Protein AF-A0A7X7G8C8-F1 (afdb_monomer_lite)

Foldseek 3Di:
DKDKDKAQQDPVNCVLCPQQDDPPQPDDSRQKIWMKIWAAAPVRDIDIAIAIAGPVCRVVVRVVRVVCRVVNQHAHAHYECSVVSLPPQSCLVSQYWYAAGFDCDVPDDHTDNNSNRNDIDTSCLQVWDDDPPDTPPPNNVVNPVPPPDRRGDDDD

Radius of gyration: 15.15 Å; chains: 1; bounding box: 39×30×42 Å

Sequence (156 aa):
MYAASVAPIDEALAARMSASWRPGCPVPLEDLRYVTVTHVDFDGAVRTGELVVHADVADGVVRVFAELFEQRYPIRSMRLVDDFGADDTASMNADNTSAFNCRAITGGTAWSEHAYGRAIDLNPVENPYVLGSHVGPRAGRAFASRPDAPGVVHAD

Structure (mmCIF, N/CA/C/O backbone):
data_AF-A0A7X7G8C8-F1
#
_entry.id   AF-A0A7X7G8C8-F1
#
loop_
_atom_site.group_PDB
_atom_site.id
_atom_site.type_symbol
_atom_site.label_atom_id
_atom_site.label_alt_id
_atom_site.label_comp_id
_atom_site.label_asym_id
_atom_site.label_entity_id
_atom_site.label_seq_id
_atom_site.pdbx_PDB_ins_code
_atom_site.Cartn_x
_atom_site.Cartn_y
_atom_site.Cartn_z
_atom_site.occupancy
_atom_site.B_iso_or_equiv
_atom_site.auth_seq_id
_atom_site.auth_comp_id
_atom_site.auth_asym_id
_atom_site.auth_atom_id
_atom_site.pdbx_PDB_model_num
ATOM 1 N N . MET A 1 1 ? -19.719 -9.953 2.261 1.00 90.19 1 MET A N 1
ATOM 2 C CA . MET A 1 1 ? -18.887 -11.155 2.049 1.00 90.19 1 MET A CA 1
ATOM 3 C C . MET A 1 1 ? -17.506 -10.669 1.663 1.00 90.19 1 MET A C 1
ATOM 5 O O . MET A 1 1 ? -17.443 -9.682 0.940 1.00 90.19 1 MET A O 1
ATOM 9 N N . TYR A 1 2 ? -16.449 -11.296 2.173 1.00 98.06 2 TYR A N 1
ATOM 10 C CA . TYR A 1 2 ? -15.088 -10.984 1.747 1.00 98.06 2 TYR A CA 1
ATOM 11 C C . TYR A 1 2 ? -14.839 -11.547 0.344 1.00 98.06 2 TYR A C 1
ATOM 13 O O . TYR A 1 2 ? -15.239 -12.672 0.049 1.00 98.06 2 TYR A O 1
ATOM 21 N N . ALA A 1 3 ? -14.191 -10.764 -0.508 1.00 98.56 3 ALA A N 1
ATOM 22 C CA . ALA A 1 3 ? -13.703 -11.186 -1.812 1.00 98.56 3 ALA A CA 1
ATOM 23 C C . ALA A 1 3 ? -12.303 -10.613 -2.035 1.00 98.56 3 ALA A C 1
ATOM 25 O O . ALA A 1 3 ? -12.018 -9.491 -1.603 1.00 98.56 3 ALA A O 1
ATOM 26 N N . ALA A 1 4 ? -11.464 -11.377 -2.728 1.00 98.69 4 ALA A N 1
ATOM 27 C CA . ALA A 1 4 ? -10.127 -10.965 -3.116 1.00 98.69 4 ALA A CA 1
ATOM 28 C C . ALA A 1 4 ? -9.729 -11.566 -4.466 1.00 98.69 4 ALA A C 1
ATOM 30 O O . ALA A 1 4 ? -10.263 -12.598 -4.879 1.00 98.69 4 ALA A O 1
ATOM 31 N N . SER A 1 5 ? -8.771 -10.932 -5.136 1.00 98.75 5 SER A N 1
ATOM 32 C CA . SER A 1 5 ? -8.118 -11.468 -6.327 1.00 98.75 5 SER A CA 1
ATOM 33 C C . SER A 1 5 ? -6.623 -11.184 -6.297 1.00 98.75 5 SER A C 1
ATOM 35 O O . SER A 1 5 ? -6.184 -10.194 -5.716 1.00 98.75 5 SER A O 1
ATOM 37 N N . VAL A 1 6 ? -5.858 -12.059 -6.945 1.00 98.88 6 VAL A N 1
ATOM 38 C CA . VAL A 1 6 ? -4.424 -11.900 -7.185 1.00 98.88 6 VAL A CA 1
ATOM 39 C C . VAL A 1 6 ? -4.201 -12.084 -8.680 1.00 98.88 6 VAL A C 1
ATOM 41 O O . VAL A 1 6 ? -4.593 -13.108 -9.241 1.00 98.88 6 VAL A O 1
ATOM 44 N N . ALA A 1 7 ? -3.594 -11.098 -9.331 1.00 98.75 7 ALA A N 1
ATOM 45 C CA . ALA A 1 7 ? -3.320 -11.124 -10.762 1.00 98.75 7 ALA A CA 1
ATOM 46 C C . ALA A 1 7 ? -1.883 -10.666 -11.064 1.00 98.75 7 ALA A C 1
ATOM 48 O O . ALA A 1 7 ? -1.310 -9.884 -10.298 1.00 98.75 7 ALA A O 1
ATOM 49 N N . PRO A 1 8 ? -1.275 -11.131 -12.171 1.00 98.75 8 PRO A N 1
ATOM 50 C CA . PRO A 1 8 ? -0.081 -10.498 -12.726 1.00 98.75 8 PRO A CA 1
ATOM 51 C C . PRO A 1 8 ? -0.330 -9.019 -13.048 1.00 98.75 8 PRO A C 1
ATOM 53 O O . PRO A 1 8 ? -1.473 -8.617 -13.272 1.00 98.75 8 PRO A O 1
ATOM 56 N N . ILE A 1 9 ? 0.737 -8.221 -13.116 1.00 98.62 9 ILE A N 1
ATOM 57 C CA . ILE A 1 9 ? 0.642 -6.849 -13.625 1.00 98.62 9 ILE A CA 1
ATOM 58 C C . ILE A 1 9 ? 0.476 -6.902 -15.148 1.00 98.62 9 ILE A C 1
ATOM 60 O O . ILE A 1 9 ? 1.376 -7.357 -15.854 1.00 98.62 9 ILE A O 1
ATOM 64 N N . ASP A 1 10 ? -0.680 -6.470 -15.652 1.00 98.25 10 ASP A N 1
ATOM 65 C CA . ASP A 1 10 ? -0.917 -6.331 -17.090 1.00 98.25 10 ASP A CA 1
ATOM 66 C C . ASP A 1 10 ? -0.375 -4.997 -17.637 1.00 98.25 10 ASP A C 1
ATOM 68 O O . ASP A 1 10 ? 0.110 -4.143 -16.894 1.00 98.25 10 ASP A O 1
ATOM 72 N N . GLU A 1 11 ? -0.433 -4.810 -18.957 1.00 97.81 11 GLU A N 1
ATOM 73 C CA . GLU A 1 11 ? 0.098 -3.610 -19.616 1.00 97.81 11 GLU A CA 1
ATOM 74 C C . GLU A 1 11 ? -0.625 -2.325 -19.179 1.00 97.81 11 GLU A C 1
ATOM 76 O O . GLU A 1 11 ? 0.011 -1.289 -18.970 1.00 97.81 11 GLU A O 1
ATOM 81 N N . ALA A 1 12 ? -1.946 -2.387 -18.997 1.00 98.12 12 ALA A N 1
ATOM 82 C CA . ALA A 1 12 ? -2.738 -1.232 -18.588 1.00 98.12 12 ALA A CA 1
ATOM 83 C C . ALA A 1 12 ? -2.386 -0.796 -17.159 1.00 98.12 12 ALA A C 1
ATOM 85 O O . ALA A 1 12 ? -2.266 0.398 -16.874 1.00 98.12 12 ALA A O 1
ATOM 86 N N . LEU A 1 13 ? -2.187 -1.759 -16.262 1.00 98.31 13 LEU A N 1
ATOM 87 C CA . LEU A 1 13 ? -1.777 -1.505 -14.895 1.00 98.31 13 LEU A CA 1
ATOM 88 C C . LEU A 1 13 ? -0.311 -1.067 -14.814 1.00 98.31 13 LEU A C 1
ATOM 90 O O . LEU A 1 13 ? -0.015 -0.117 -14.096 1.00 98.31 13 LEU A O 1
ATOM 94 N N . ALA A 1 14 ? 0.587 -1.668 -15.596 1.00 98.25 14 ALA A N 1
ATOM 95 C CA . ALA A 1 14 ? 1.973 -1.215 -15.699 1.00 98.25 14 ALA A CA 1
ATOM 96 C C . ALA A 1 14 ? 2.054 0.259 -16.138 1.00 98.25 14 ALA A C 1
ATOM 98 O O . ALA A 1 14 ? 2.847 1.023 -15.589 1.00 98.25 14 ALA A O 1
ATOM 99 N N . ALA A 1 15 ? 1.192 0.684 -17.071 1.00 97.81 15 ALA A N 1
ATOM 100 C CA . ALA A 1 15 ? 1.085 2.082 -17.479 1.00 97.81 15 ALA A CA 1
ATOM 101 C C . ALA A 1 15 ? 0.517 2.989 -16.370 1.00 97.81 15 ALA A C 1
ATOM 103 O O . ALA A 1 15 ? 0.998 4.106 -16.197 1.00 97.81 15 ALA A O 1
ATOM 104 N N . ARG A 1 16 ? -0.469 2.518 -15.587 1.00 97.69 16 ARG A N 1
ATOM 105 C CA . ARG A 1 16 ? -0.969 3.238 -14.396 1.00 97.69 16 ARG A CA 1
ATOM 106 C C . ARG A 1 16 ? 0.099 3.379 -13.308 1.00 97.69 16 ARG A C 1
ATOM 108 O O . ARG A 1 16 ? 0.077 4.367 -12.586 1.00 97.69 16 ARG A O 1
ATOM 115 N N . MET A 1 17 ? 1.014 2.416 -13.207 1.00 97.38 17 MET A N 1
ATOM 116 C CA . MET A 1 17 ? 2.056 2.343 -12.179 1.00 97.38 17 MET A CA 1
ATOM 117 C C . MET A 1 17 ? 3.371 3.050 -12.550 1.00 97.38 17 MET A C 1
ATOM 119 O O . MET A 1 17 ? 4.412 2.820 -11.932 1.00 97.38 17 MET A O 1
ATOM 123 N N . SER A 1 18 ? 3.372 3.897 -13.582 1.00 96.00 18 SER A N 1
ATOM 124 C CA . SER A 1 18 ? 4.609 4.482 -14.113 1.00 96.00 18 SER A CA 1
ATOM 125 C C . SER A 1 18 ? 5.324 5.448 -13.158 1.00 96.00 18 SER A C 1
ATOM 127 O O . SER A 1 18 ? 6.458 5.839 -13.434 1.00 96.00 18 SER A O 1
ATOM 129 N N . ALA A 1 19 ? 4.671 5.889 -12.075 1.00 97.75 19 ALA A N 1
ATOM 130 C CA . ALA A 1 19 ? 5.300 6.743 -11.070 1.00 97.75 19 ALA A CA 1
ATOM 131 C C . ALA A 1 19 ? 5.962 5.901 -9.966 1.00 97.75 19 ALA A C 1
ATOM 133 O O . ALA A 1 19 ? 7.080 6.201 -9.540 1.00 97.75 19 ALA A O 1
ATOM 134 N N . SER A 1 20 ? 5.298 4.827 -9.532 1.00 97.81 20 SER A N 1
ATOM 135 C CA . SER A 1 20 ? 5.765 3.946 -8.459 1.00 97.81 20 SER A CA 1
ATOM 136 C C . SER A 1 20 ? 6.694 2.835 -8.933 1.00 97.81 20 SER A C 1
ATOM 138 O O . SER A 1 20 ? 7.392 2.257 -8.103 1.00 97.81 20 SER A O 1
ATOM 140 N N . TRP A 1 21 ? 6.759 2.558 -10.239 1.00 98.50 21 TRP A N 1
ATOM 141 C CA . TRP A 1 21 ? 7.672 1.595 -10.855 1.00 98.50 21 TRP A CA 1
ATOM 142 C C . TRP A 1 21 ? 8.394 2.188 -12.074 1.00 98.50 21 TRP A C 1
ATOM 144 O O . TRP A 1 21 ? 7.810 2.906 -12.881 1.00 98.50 21 TRP A O 1
ATOM 154 N N . ARG A 1 22 ? 9.682 1.862 -12.239 1.00 96.69 22 ARG A N 1
ATOM 155 C CA . ARG A 1 22 ? 10.504 2.242 -13.403 1.00 96.69 22 ARG A CA 1
ATOM 156 C C . ARG A 1 22 ? 11.690 1.285 -13.585 1.00 96.69 22 ARG A C 1
ATOM 158 O O . ARG A 1 22 ? 12.089 0.629 -12.618 1.00 96.69 22 ARG A O 1
ATOM 165 N N . PRO A 1 23 ? 12.334 1.248 -14.767 1.00 95.38 23 PRO A N 1
ATOM 166 C CA . PRO A 1 23 ? 13.598 0.536 -14.936 1.00 95.38 23 PRO A CA 1
ATOM 167 C C . PRO A 1 23 ? 14.631 0.944 -13.873 1.00 95.38 23 PRO A C 1
ATOM 169 O O . PRO A 1 23 ? 14.842 2.131 -13.623 1.00 95.38 23 PRO A O 1
ATOM 172 N N . GLY A 1 24 ? 15.264 -0.048 -13.243 1.00 94.75 24 GLY A N 1
ATOM 173 C CA . GLY A 1 24 ? 16.189 0.145 -12.119 1.00 94.75 24 GLY A CA 1
ATOM 174 C C . GLY A 1 24 ? 15.569 -0.079 -10.735 1.00 94.75 24 GLY A C 1
ATOM 175 O O . GLY A 1 24 ? 16.306 -0.107 -9.751 1.00 94.75 24 GLY A O 1
ATOM 176 N N . CYS A 1 25 ? 14.251 -0.281 -10.648 1.00 97.50 25 CYS A N 1
ATOM 177 C CA . CYS A 1 25 ? 13.618 -0.807 -9.442 1.00 97.50 25 CYS A CA 1
ATOM 178 C C . CYS A 1 25 ? 14.123 -2.217 -9.110 1.00 97.50 25 CYS A C 1
ATOM 180 O O . CYS A 1 25 ? 14.425 -2.985 -10.025 1.00 97.50 25 CYS A O 1
ATOM 182 N N . PRO A 1 26 ? 14.217 -2.574 -7.817 1.00 97.69 26 PRO A N 1
ATOM 183 C CA . PRO A 1 26 ? 14.835 -3.829 -7.400 1.00 97.69 26 PRO A CA 1
ATOM 184 C C . PRO A 1 26 ? 13.966 -5.063 -7.676 1.00 97.69 26 PRO A C 1
ATOM 186 O O . PRO A 1 26 ? 14.472 -6.179 -7.596 1.00 97.69 26 PRO A O 1
ATOM 189 N N . VAL A 1 27 ? 12.681 -4.870 -7.986 1.00 98.31 27 VAL A N 1
ATOM 190 C CA . VAL A 1 27 ? 11.730 -5.938 -8.311 1.00 98.31 27 VAL A CA 1
ATOM 191 C C . VAL A 1 27 ? 11.112 -5.651 -9.680 1.00 98.31 27 VAL A C 1
ATOM 193 O O . VAL A 1 27 ? 10.567 -4.556 -9.883 1.00 98.31 27 VAL A O 1
ATOM 196 N N . PRO A 1 28 ? 11.208 -6.585 -10.636 1.00 97.94 28 PRO A N 1
ATOM 197 C CA . PRO A 1 28 ? 10.617 -6.411 -11.951 1.00 97.94 28 PRO A CA 1
ATOM 198 C C . PRO A 1 28 ? 9.096 -6.664 -11.910 1.00 97.94 28 PRO A C 1
ATOM 200 O O . PRO A 1 28 ? 8.577 -7.253 -10.962 1.00 97.94 28 PRO A O 1
ATOM 203 N N . LEU A 1 29 ? 8.353 -6.190 -12.917 1.00 98.25 29 LEU A N 1
ATOM 204 C CA . LEU A 1 29 ? 6.882 -6.267 -12.920 1.00 98.25 29 LEU A CA 1
ATOM 205 C C . LEU A 1 29 ? 6.364 -7.714 -12.860 1.00 98.25 29 LEU A C 1
ATOM 207 O O . LEU A 1 29 ? 5.329 -7.960 -12.243 1.00 98.25 29 LEU A O 1
ATOM 211 N N . GLU A 1 30 ? 7.084 -8.674 -13.448 1.00 98.38 30 GLU A N 1
ATOM 212 C CA . GLU A 1 30 ? 6.731 -10.099 -13.426 1.00 98.38 30 GLU A CA 1
ATOM 213 C C . GLU A 1 30 ? 6.722 -10.723 -12.023 1.00 98.38 30 GLU A C 1
ATOM 215 O O . GLU A 1 30 ? 6.012 -11.710 -11.797 1.00 98.38 30 GLU A O 1
ATOM 220 N N . ASP A 1 31 ? 7.439 -10.123 -11.073 1.00 98.75 31 ASP A N 1
ATOM 221 C CA . ASP A 1 31 ? 7.511 -10.567 -9.679 1.00 98.75 31 ASP A CA 1
ATOM 222 C C . ASP A 1 31 ? 6.533 -9.807 -8.771 1.00 98.75 31 ASP A C 1
ATOM 224 O O . ASP A 1 31 ? 6.402 -10.123 -7.589 1.00 98.75 31 ASP A O 1
ATOM 228 N N . LEU A 1 32 ? 5.785 -8.844 -9.319 1.00 98.88 32 LEU A N 1
ATOM 229 C CA . LEU A 1 32 ? 4.730 -8.121 -8.615 1.00 98.88 32 LEU A CA 1
ATOM 230 C C . LEU A 1 32 ? 3.348 -8.703 -8.927 1.00 98.88 32 LEU A C 1
ATOM 232 O O . LEU A 1 32 ? 3.079 -9.239 -10.005 1.00 98.88 32 LEU A O 1
ATOM 236 N N . ARG A 1 33 ? 2.437 -8.602 -7.963 1.00 98.88 33 ARG A N 1
ATOM 237 C CA . ARG A 1 33 ? 1.036 -8.996 -8.095 1.00 98.88 33 ARG A CA 1
ATOM 238 C C . ARG A 1 33 ? 0.137 -7.839 -7.730 1.00 98.88 33 ARG A C 1
ATOM 240 O O . ARG A 1 33 ? 0.325 -7.199 -6.698 1.00 98.88 33 ARG A O 1
ATOM 247 N N . TYR A 1 34 ? -0.860 -7.628 -8.573 1.00 98.88 34 TYR A N 1
ATOM 248 C CA . TYR A 1 34 ? -1.989 -6.777 -8.267 1.00 98.88 34 TYR A CA 1
ATOM 249 C C . TYR A 1 34 ? -2.974 -7.565 -7.421 1.00 98.88 34 TYR A C 1
ATOM 251 O O . TYR A 1 34 ? -3.438 -8.638 -7.818 1.00 98.88 34 TYR A O 1
ATOM 259 N N . VAL A 1 35 ? -3.255 -7.040 -6.240 1.00 98.94 35 VAL A N 1
ATOM 260 C CA . VAL A 1 35 ? -4.134 -7.649 -5.257 1.00 98.94 35 VAL A CA 1
ATOM 261 C C . VAL A 1 35 ? -5.311 -6.716 -5.044 1.00 98.94 35 VAL A C 1
ATOM 263 O O . VAL A 1 35 ? -5.130 -5.545 -4.715 1.00 98.94 35 VAL A O 1
ATOM 266 N N . THR A 1 36 ? -6.522 -7.242 -5.201 1.00 98.94 36 THR A N 1
ATOM 267 C CA . THR A 1 36 ? -7.726 -6.547 -4.737 1.00 98.94 36 THR A CA 1
ATOM 268 C C . THR A 1 36 ? -8.297 -7.274 -3.539 1.00 98.94 36 THR A C 1
ATOM 270 O O . THR A 1 36 ? -8.302 -8.504 -3.508 1.00 98.94 36 THR A O 1
ATOM 273 N N . VAL A 1 37 ? -8.766 -6.524 -2.545 1.00 98.88 37 VAL A N 1
ATOM 274 C CA . VAL A 1 37 ? -9.389 -7.076 -1.337 1.00 98.88 37 VAL A CA 1
ATOM 275 C C . VAL A 1 37 ? -10.613 -6.267 -0.952 1.00 98.88 37 VAL A C 1
ATOM 277 O O . VAL A 1 37 ? -10.688 -5.056 -1.163 1.00 98.88 37 VAL A O 1
ATOM 280 N N . THR A 1 38 ? -11.586 -6.938 -0.355 1.00 98.69 38 THR A N 1
ATOM 281 C CA . THR A 1 38 ? -12.726 -6.274 0.271 1.00 98.69 38 THR A CA 1
ATOM 282 C C . THR A 1 38 ? -12.329 -5.789 1.666 1.00 98.69 38 THR A C 1
ATOM 284 O O . THR A 1 38 ? -11.771 -6.561 2.438 1.00 98.69 38 THR A O 1
ATOM 287 N N . HIS A 1 39 ? -12.642 -4.541 2.013 1.00 98.75 39 HIS A N 1
ATOM 288 C CA . HIS A 1 39 ? -12.427 -3.977 3.349 1.00 98.75 39 HIS A CA 1
ATOM 289 C C . HIS A 1 39 ? -13.673 -3.240 3.855 1.00 98.75 39 HIS A C 1
ATOM 291 O O . HIS A 1 39 ? -14.637 -3.039 3.112 1.00 98.75 39 HIS A O 1
ATOM 297 N N . VAL A 1 40 ? -13.665 -2.869 5.134 1.00 98.62 40 VAL A N 1
ATOM 298 C CA . VAL A 1 40 ? -14.676 -2.005 5.754 1.00 98.62 40 VAL A CA 1
ATOM 299 C C . VAL A 1 40 ? -14.036 -0.641 5.997 1.00 98.62 40 VAL A C 1
ATOM 301 O O . VAL A 1 40 ? -12.924 -0.584 6.516 1.00 98.62 40 VAL A O 1
ATOM 304 N N . ASP A 1 41 ? -14.697 0.444 5.600 1.00 98.44 41 ASP A N 1
ATOM 305 C CA . ASP A 1 41 ? -14.216 1.801 5.878 1.00 98.44 41 ASP A CA 1
ATOM 306 C C . ASP A 1 41 ? -14.610 2.288 7.284 1.00 98.44 41 ASP A C 1
ATOM 308 O O . ASP A 1 41 ? -15.331 1.613 8.024 1.00 98.44 41 ASP A O 1
ATOM 312 N N . PHE A 1 42 ? -14.121 3.465 7.680 1.00 98.00 42 PHE A N 1
ATOM 313 C CA . PHE A 1 42 ? -14.433 4.061 8.988 1.00 98.00 42 PHE A CA 1
ATOM 314 C C . PHE A 1 42 ? -15.926 4.378 9.185 1.00 98.00 42 PHE A C 1
ATOM 316 O O . PHE A 1 42 ? -16.375 4.452 10.328 1.00 98.00 42 PHE A O 1
ATOM 323 N N . ASP A 1 43 ? -16.703 4.502 8.105 1.00 97.69 43 ASP A N 1
ATOM 324 C CA . ASP A 1 43 ? -18.160 4.674 8.154 1.00 97.69 43 ASP A CA 1
ATOM 325 C C . ASP A 1 43 ? -18.902 3.321 8.211 1.00 97.69 43 ASP A C 1
ATOM 327 O O . ASP A 1 43 ? -20.134 3.263 8.269 1.00 97.69 43 ASP A O 1
ATOM 331 N N . GLY A 1 44 ? -18.166 2.205 8.206 1.00 97.31 44 GLY A N 1
ATOM 332 C CA . GLY A 1 44 ? -18.701 0.849 8.257 1.00 97.31 44 GLY A CA 1
ATOM 333 C C . GLY A 1 44 ? -19.160 0.301 6.903 1.00 97.31 44 GLY A C 1
ATOM 334 O O . GLY A 1 44 ? -19.741 -0.794 6.866 1.00 97.31 44 GLY A O 1
ATOM 335 N N . ALA A 1 45 ? -18.917 1.020 5.805 1.00 98.19 45 ALA A N 1
ATOM 336 C CA . ALA A 1 45 ? -19.289 0.600 4.463 1.00 98.19 45 ALA A CA 1
ATOM 337 C C . ALA A 1 45 ? -18.262 -0.375 3.876 1.00 98.19 45 ALA A C 1
ATOM 339 O O . ALA A 1 45 ? -17.061 -0.285 4.111 1.00 98.19 45 ALA A O 1
ATOM 340 N N . VAL A 1 46 ? -18.753 -1.329 3.085 1.00 98.44 46 VAL A N 1
ATOM 341 C CA . VAL A 1 46 ? -17.907 -2.310 2.400 1.00 98.44 46 VAL A CA 1
ATOM 342 C C . VAL A 1 46 ? -17.340 -1.692 1.125 1.00 98.44 46 VAL A C 1
ATOM 344 O O . VAL A 1 46 ? -18.087 -1.174 0.293 1.00 98.44 46 VAL A O 1
ATOM 347 N N . ARG A 1 47 ? -16.021 -1.775 0.964 1.00 98.56 47 ARG A N 1
ATOM 348 C CA . ARG A 1 47 ? -15.255 -1.215 -0.152 1.00 98.56 47 ARG A CA 1
ATOM 349 C C . ARG A 1 47 ? -14.340 -2.268 -0.764 1.00 98.56 47 ARG A C 1
ATOM 351 O O . ARG A 1 47 ? -14.050 -3.288 -0.143 1.00 98.56 47 ARG A O 1
ATOM 358 N N . THR A 1 48 ? -13.849 -1.988 -1.964 1.00 98.69 48 THR A N 1
ATOM 359 C CA . THR A 1 48 ? -12.743 -2.727 -2.582 1.00 98.69 48 THR A CA 1
ATOM 360 C C . THR A 1 48 ? -11.504 -1.848 -2.536 1.00 98.69 48 THR A C 1
ATOM 362 O O . THR A 1 48 ? -11.585 -0.664 -2.852 1.00 98.69 48 THR A O 1
ATOM 365 N N . GLY A 1 49 ? -10.389 -2.419 -2.100 1.00 98.69 49 GLY A N 1
ATOM 366 C CA . GLY A 1 49 ? -9.084 -1.775 -2.081 1.00 98.69 49 GLY A CA 1
ATOM 367 C C . GLY A 1 49 ? -8.118 -2.419 -3.069 1.00 98.69 49 GLY A C 1
ATOM 368 O O . GLY A 1 49 ? -8.299 -3.579 -3.451 1.00 98.69 49 GLY A O 1
ATOM 369 N N . GLU A 1 50 ? -7.105 -1.653 -3.460 1.00 98.81 50 GLU A N 1
ATOM 370 C CA . GLU A 1 50 ? -6.064 -2.031 -4.416 1.00 98.81 50 GLU A CA 1
ATOM 371 C C . GLU A 1 50 ? -4.687 -2.021 -3.744 1.00 98.81 50 GLU A C 1
ATOM 373 O O . GLU A 1 50 ? -4.303 -1.038 -3.110 1.00 98.81 50 GLU A O 1
ATOM 378 N N . LEU A 1 51 ? -3.915 -3.088 -3.937 1.00 98.88 51 LEU A N 1
ATOM 379 C CA . LEU A 1 51 ? -2.521 -3.191 -3.519 1.00 98.88 51 LEU A CA 1
ATOM 380 C C . LEU A 1 51 ? -1.677 -3.785 -4.643 1.00 98.88 51 LEU A C 1
ATOM 382 O O . LEU A 1 51 ? -2.145 -4.586 -5.450 1.00 98.88 51 LEU A O 1
ATOM 386 N N . VAL A 1 52 ? -0.398 -3.433 -4.650 1.00 98.88 52 VAL A N 1
ATOM 387 C CA . VAL A 1 52 ? 0.625 -4.158 -5.401 1.00 98.88 52 VAL A CA 1
ATOM 388 C C . VAL A 1 52 ? 1.652 -4.659 -4.405 1.00 98.88 52 VAL A C 1
ATOM 390 O O . VAL A 1 52 ? 2.115 -3.895 -3.561 1.00 98.88 52 VAL A O 1
ATOM 393 N N . VAL A 1 53 ? 1.975 -5.944 -4.483 1.00 98.94 53 VAL A N 1
ATOM 394 C CA . VAL A 1 53 ? 2.891 -6.634 -3.567 1.00 98.94 53 VAL A CA 1
ATOM 395 C C . VAL A 1 53 ? 3.771 -7.603 -4.343 1.00 98.94 53 VAL A C 1
ATOM 397 O O . VAL A 1 53 ? 3.475 -7.933 -5.489 1.00 98.94 53 VAL A O 1
ATOM 400 N N . HIS A 1 54 ? 4.846 -8.082 -3.733 1.00 98.88 54 HIS A N 1
ATOM 401 C CA . HIS A 1 54 ? 5.655 -9.144 -4.314 1.00 98.88 54 HIS A CA 1
ATOM 402 C C . HIS A 1 54 ? 4.872 -10.465 -4.349 1.00 98.88 54 HIS A C 1
ATOM 404 O O . HIS A 1 54 ? 4.054 -10.755 -3.472 1.00 98.88 54 HIS A O 1
ATOM 410 N N . ALA A 1 55 ? 5.114 -11.282 -5.372 1.00 98.81 55 ALA A N 1
ATOM 411 C CA . ALA A 1 55 ? 4.370 -12.514 -5.613 1.00 98.81 55 ALA A CA 1
ATOM 412 C C . ALA A 1 55 ? 4.442 -13.518 -4.450 1.00 98.81 55 ALA A C 1
ATOM 414 O O . ALA A 1 55 ? 3.462 -14.207 -4.182 1.00 98.81 55 ALA A O 1
ATOM 415 N N . ASP A 1 56 ? 5.573 -13.575 -3.743 1.00 98.50 56 ASP A N 1
ATOM 416 C CA . ASP A 1 56 ? 5.797 -14.476 -2.598 1.00 98.50 56 ASP A CA 1
ATOM 417 C C . ASP A 1 56 ? 4.955 -14.146 -1.351 1.00 98.50 56 ASP A C 1
ATOM 419 O O . ASP A 1 56 ? 4.707 -15.036 -0.539 1.00 98.50 56 ASP A O 1
ATOM 423 N N . VAL A 1 57 ? 4.488 -12.903 -1.201 1.00 98.69 57 VAL A N 1
ATOM 424 C CA . VAL A 1 57 ? 3.665 -12.470 -0.061 1.00 98.69 57 VAL A CA 1
ATOM 425 C C . VAL A 1 57 ? 2.189 -12.298 -0.415 1.00 98.69 57 VAL A C 1
ATOM 427 O O . VAL A 1 57 ? 1.378 -12.144 0.495 1.00 98.69 57 VAL A O 1
ATOM 430 N N . ALA A 1 58 ? 1.812 -12.356 -1.697 1.00 98.81 58 ALA A N 1
ATOM 431 C CA . ALA A 1 58 ? 0.459 -12.037 -2.165 1.00 98.81 58 ALA A CA 1
ATOM 432 C C . ALA A 1 58 ? -0.648 -12.818 -1.432 1.00 98.81 58 ALA A C 1
ATOM 434 O O . ALA A 1 58 ? -1.580 -12.214 -0.900 1.00 98.81 58 ALA A O 1
ATOM 435 N N . ASP A 1 59 ? -0.509 -14.139 -1.311 1.00 98.56 59 ASP A N 1
ATOM 436 C CA . ASP A 1 59 ? -1.490 -14.973 -0.603 1.00 98.56 59 ASP A CA 1
ATOM 437 C C . ASP A 1 59 ? -1.523 -14.679 0.905 1.00 98.56 59 ASP A C 1
ATOM 439 O O . ASP A 1 59 ? -2.576 -14.726 1.541 1.00 98.56 59 ASP A O 1
ATOM 443 N N . GLY A 1 60 ? -0.371 -14.349 1.496 1.00 98.62 60 GLY A N 1
ATOM 444 C CA . GLY A 1 60 ? -0.282 -13.925 2.893 1.00 98.62 60 GLY A CA 1
ATOM 445 C C . GLY A 1 60 ? -1.039 -12.623 3.141 1.00 98.62 60 GLY A C 1
ATOM 446 O O . GLY A 1 60 ? -1.806 -12.535 4.096 1.00 98.62 60 GLY A O 1
ATOM 447 N N . VAL A 1 61 ? -0.885 -11.652 2.242 1.00 98.75 61 VAL A N 1
ATOM 448 C CA . VAL A 1 61 ? -1.584 -10.364 2.294 1.00 98.75 61 VAL A CA 1
ATOM 449 C C . VAL A 1 61 ? -3.096 -10.550 2.169 1.00 98.75 61 VAL A C 1
ATOM 451 O O . VAL A 1 61 ? -3.841 -9.979 2.963 1.00 98.75 61 VAL A O 1
ATOM 454 N N . VAL A 1 62 ? -3.565 -11.400 1.249 1.00 98.81 62 VAL A N 1
ATOM 455 C CA . VAL A 1 62 ? -4.997 -11.737 1.140 1.00 98.81 62 VAL A CA 1
ATOM 456 C C . VAL A 1 62 ? -5.534 -12.300 2.460 1.00 98.81 62 VAL A C 1
ATOM 458 O O . VAL A 1 62 ? -6.577 -11.851 2.930 1.00 98.81 62 VAL A O 1
ATOM 461 N N . ARG A 1 63 ? -4.815 -13.230 3.105 1.00 98.62 63 ARG A N 1
ATOM 462 C CA . ARG A 1 63 ? -5.237 -13.782 4.406 1.00 98.62 63 ARG A CA 1
ATOM 463 C C . ARG A 1 63 ? -5.313 -12.713 5.496 1.00 98.62 63 ARG A C 1
ATOM 465 O O . ARG A 1 63 ? -6.324 -12.647 6.185 1.00 98.62 63 ARG A O 1
ATOM 472 N N . VAL A 1 64 ? -4.306 -11.844 5.601 1.00 98.25 64 VAL A N 1
ATOM 473 C CA . VAL A 1 64 ? -4.308 -10.740 6.578 1.00 98.25 64 VAL A CA 1
ATOM 474 C C . VAL A 1 64 ? -5.530 -9.840 6.380 1.00 98.25 64 VAL A C 1
ATOM 476 O O . VAL A 1 64 ? -6.241 -9.545 7.335 1.00 98.25 64 VAL A O 1
ATOM 479 N N . PHE A 1 65 ? -5.840 -9.438 5.145 1.00 98.69 65 PHE A N 1
ATOM 480 C CA . PHE A 1 65 ? -7.012 -8.592 4.903 1.00 98.69 65 PHE A CA 1
ATOM 481 C C . PHE A 1 65 ? -8.346 -9.321 5.090 1.00 98.69 65 PHE A C 1
ATOM 483 O O . PHE A 1 65 ? -9.334 -8.671 5.432 1.00 98.69 65 PHE A O 1
ATOM 490 N N . ALA A 1 66 ? -8.395 -10.644 4.910 1.00 98.75 66 ALA A N 1
ATOM 491 C CA . ALA A 1 66 ? -9.564 -11.436 5.281 1.00 98.75 66 ALA A CA 1
ATOM 492 C C . ALA A 1 66 ? -9.805 -11.385 6.800 1.00 98.75 66 ALA A C 1
ATOM 494 O O . ALA A 1 66 ? -10.920 -11.090 7.225 1.00 98.75 66 ALA A O 1
ATOM 495 N N . GLU A 1 67 ? -8.757 -11.571 7.607 1.00 98.06 67 GLU A N 1
ATOM 496 C CA . GLU A 1 67 ? -8.827 -11.491 9.074 1.00 98.06 67 GLU A CA 1
ATOM 497 C C . GLU A 1 67 ? -9.238 -10.085 9.549 1.00 98.06 67 GLU A C 1
ATOM 499 O O . GLU A 1 67 ? -10.122 -9.948 10.398 1.00 98.06 67 GLU A O 1
ATOM 504 N N . LEU A 1 68 ? -8.672 -9.027 8.954 1.00 98.00 68 LEU A N 1
ATOM 505 C CA . LEU A 1 68 ? -9.079 -7.643 9.235 1.00 98.00 68 LEU A CA 1
ATOM 506 C C . LEU A 1 68 ? -10.555 -7.401 8.879 1.00 98.00 68 LEU A C 1
ATOM 508 O O . LEU A 1 68 ? -11.284 -6.757 9.637 1.00 98.00 68 LEU A O 1
ATOM 512 N N . PHE A 1 69 ? -11.025 -7.935 7.747 1.00 98.50 69 PHE A N 1
ATOM 513 C CA . PHE A 1 69 ? -12.421 -7.805 7.328 1.00 98.50 69 PHE A CA 1
ATOM 514 C C . PHE A 1 69 ? -13.386 -8.532 8.274 1.00 98.50 69 PHE A C 1
ATOM 516 O O . PHE A 1 69 ? -14.434 -7.980 8.618 1.00 98.50 69 PHE A O 1
ATOM 523 N N . GLU A 1 70 ? -13.046 -9.746 8.714 1.00 98.00 70 GLU A N 1
ATOM 524 C CA . GLU A 1 70 ? -13.838 -10.522 9.679 1.00 98.00 70 GLU A CA 1
ATOM 525 C C . GLU A 1 70 ? -13.986 -9.790 11.015 1.00 98.00 70 GLU A C 1
ATOM 527 O O . GLU A 1 70 ? -15.077 -9.749 11.586 1.00 98.00 70 GLU A O 1
ATOM 532 N N . GLN A 1 71 ? -12.919 -9.126 11.460 1.00 96.81 71 GLN A N 1
ATOM 533 C CA . GLN A 1 71 ? -12.918 -8.282 12.657 1.00 96.81 71 GLN A CA 1
ATOM 534 C C . GLN A 1 71 ? -13.596 -6.920 12.445 1.00 96.81 71 GLN A C 1
ATOM 536 O O . GLN A 1 71 ? -13.740 -6.149 13.392 1.00 96.81 71 GLN A O 1
ATOM 541 N N . ARG A 1 72 ? -14.032 -6.612 11.216 1.00 97.50 72 ARG A N 1
ATOM 542 C CA . ARG A 1 72 ? -14.553 -5.296 10.809 1.00 97.50 72 ARG A CA 1
ATOM 543 C C . ARG A 1 72 ? -13.585 -4.153 11.135 1.00 97.50 72 ARG A C 1
ATOM 545 O O . ARG A 1 72 ? -14.025 -3.045 11.441 1.00 97.50 72 ARG A O 1
ATOM 552 N N . TYR A 1 73 ? -12.284 -4.426 11.066 1.00 98.19 73 TYR A N 1
ATOM 553 C CA . TYR A 1 73 ? -11.250 -3.423 11.270 1.00 98.19 73 TYR A CA 1
ATOM 554 C C . TYR A 1 73 ? -11.395 -2.313 10.208 1.00 98.19 73 TYR A C 1
ATOM 556 O O . TYR A 1 73 ? -11.440 -2.628 9.012 1.00 98.19 73 TYR A O 1
ATOM 564 N N . PRO A 1 74 ? -11.504 -1.032 10.610 1.00 98.44 74 PRO A N 1
ATOM 565 C CA . PRO A 1 74 ? -11.740 0.057 9.672 1.00 98.44 74 PRO A CA 1
ATOM 566 C C . PRO A 1 74 ? -10.454 0.440 8.933 1.00 98.44 74 PRO A C 1
ATOM 568 O O . PRO A 1 74 ? -9.403 0.632 9.543 1.00 98.44 74 PRO A O 1
ATOM 571 N N . ILE A 1 75 ? -10.543 0.599 7.614 1.00 98.81 75 ILE A N 1
ATOM 572 C CA . ILE A 1 75 ? -9.455 1.079 6.751 1.00 98.81 75 ILE A CA 1
ATOM 573 C C . ILE A 1 75 ? -9.916 2.349 6.038 1.00 98.81 75 ILE A C 1
ATOM 575 O O . ILE A 1 75 ? -10.975 2.346 5.415 1.00 98.81 75 ILE A O 1
ATOM 579 N N . ARG A 1 76 ? -9.154 3.450 6.121 1.00 98.38 76 ARG A N 1
ATOM 580 C CA . ARG A 1 76 ? -9.619 4.743 5.578 1.00 98.38 76 ARG A CA 1
ATOM 581 C C . ARG A 1 76 ? -9.614 4.786 4.057 1.00 98.38 76 ARG A C 1
ATOM 583 O O . ARG A 1 76 ? -10.568 5.258 3.445 1.00 98.38 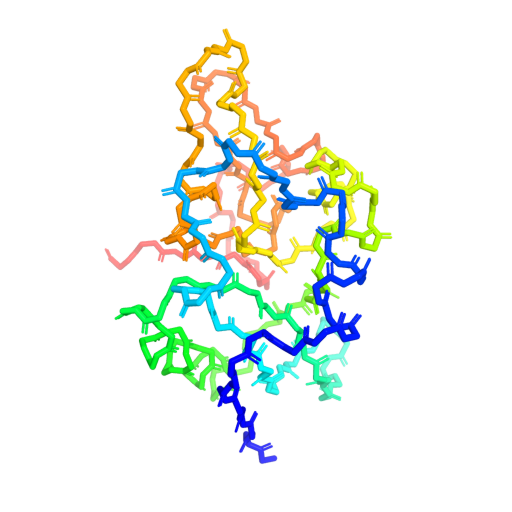76 ARG A O 1
ATOM 590 N N . SER A 1 77 ? -8.527 4.326 3.456 1.00 98.19 77 SER A N 1
ATOM 591 C CA . SER A 1 77 ? -8.344 4.251 2.011 1.00 98.19 77 SER A CA 1
ATOM 592 C C . SER A 1 77 ? -7.383 3.116 1.692 1.00 98.19 77 SER A C 1
ATOM 594 O O . SER A 1 77 ? -6.488 2.823 2.481 1.00 98.19 77 SER A O 1
ATOM 596 N N . MET A 1 78 ? -7.552 2.497 0.527 1.00 98.81 78 MET A N 1
ATOM 597 C CA . MET A 1 78 ? -6.608 1.522 -0.011 1.00 98.81 78 MET A CA 1
ATOM 598 C C . MET A 1 78 ? -6.562 1.651 -1.530 1.00 98.81 78 MET A C 1
ATOM 600 O O . MET A 1 78 ? -7.354 1.047 -2.255 1.00 98.81 78 MET A O 1
ATOM 604 N N . ARG A 1 79 ? -5.665 2.515 -1.990 1.00 98.75 79 ARG A N 1
ATOM 605 C CA . ARG A 1 79 ? -5.433 2.864 -3.392 1.00 98.75 79 ARG A CA 1
ATOM 606 C C . ARG A 1 79 ? -3.951 2.703 -3.706 1.00 98.75 79 ARG A C 1
ATOM 608 O O . ARG A 1 79 ? -3.108 2.824 -2.814 1.00 98.75 79 ARG A O 1
ATOM 615 N N . LEU A 1 80 ? -3.621 2.495 -4.977 1.00 98.75 80 LEU A N 1
ATOM 616 C CA . LEU A 1 80 ? -2.223 2.471 -5.406 1.00 98.75 80 LEU A CA 1
ATOM 617 C C . LEU A 1 80 ? -1.573 3.837 -5.167 1.00 98.75 80 LEU A C 1
ATOM 619 O O . LEU A 1 80 ? -2.205 4.872 -5.354 1.00 98.75 80 LEU A O 1
ATOM 623 N N . VAL A 1 81 ? -0.298 3.855 -4.780 1.00 98.50 81 VAL A N 1
ATOM 624 C CA . VAL A 1 81 ? 0.424 5.112 -4.512 1.00 98.50 81 VAL A CA 1
ATOM 625 C C . VAL A 1 81 ? 0.532 6.010 -5.753 1.00 98.50 81 VAL A C 1
ATOM 627 O O . VAL A 1 81 ? 0.687 7.222 -5.622 1.00 98.50 81 VAL A O 1
ATOM 630 N N . ASP A 1 82 ? 0.408 5.451 -6.959 1.00 98.50 82 ASP A N 1
ATOM 631 C CA . ASP A 1 82 ? 0.363 6.199 -8.222 1.00 98.50 82 ASP A CA 1
ATOM 632 C C . ASP A 1 82 ? -0.813 7.175 -8.307 1.00 98.50 82 ASP A C 1
ATOM 634 O O . ASP A 1 82 ? -0.684 8.236 -8.915 1.00 98.50 82 ASP A O 1
ATOM 638 N N . ASP A 1 83 ? -1.916 6.894 -7.611 1.00 98.56 83 ASP A N 1
ATOM 639 C CA . ASP A 1 83 ? -3.048 7.816 -7.485 1.00 98.56 83 ASP A CA 1
ATOM 640 C C . ASP A 1 83 ? -2.689 9.110 -6.730 1.00 98.56 83 ASP A C 1
ATOM 642 O O . ASP A 1 83 ? -3.437 10.091 -6.760 1.00 98.56 83 ASP A O 1
ATOM 646 N N . PHE A 1 84 ? -1.535 9.107 -6.063 1.00 98.44 84 PHE A N 1
ATOM 647 C CA . PHE A 1 84 ? -0.918 10.234 -5.374 1.00 98.44 84 PHE A CA 1
ATOM 648 C C . PHE A 1 84 ? 0.391 10.661 -6.061 1.00 98.44 84 PHE A C 1
ATOM 650 O O . PHE A 1 84 ? 1.219 11.338 -5.459 1.00 98.44 84 PHE A O 1
ATOM 657 N N . GLY A 1 85 ? 0.616 10.246 -7.313 1.00 98.06 85 GLY A N 1
ATOM 658 C CA . GLY A 1 85 ? 1.841 10.536 -8.063 1.00 98.06 85 GLY A CA 1
ATOM 659 C C . GLY A 1 85 ? 3.085 9.827 -7.520 1.00 98.06 85 GLY A C 1
ATOM 660 O O . GLY A 1 85 ? 4.190 10.334 -7.697 1.00 98.06 85 GLY A O 1
ATOM 661 N N . ALA A 1 86 ? 2.907 8.696 -6.824 1.00 97.56 86 ALA A N 1
ATOM 662 C CA . ALA A 1 86 ? 3.936 7.991 -6.051 1.00 97.56 86 ALA A CA 1
ATOM 663 C C . ALA A 1 86 ? 4.591 8.834 -4.936 1.00 97.56 86 ALA A C 1
ATOM 665 O O . ALA A 1 86 ? 5.632 8.452 -4.389 1.00 97.56 86 ALA A O 1
ATOM 666 N N . ASP A 1 87 ? 3.959 9.949 -4.550 1.00 97.56 87 ASP A N 1
ATOM 667 C CA . ASP A 1 87 ? 4.346 10.735 -3.385 1.00 97.56 87 ASP A CA 1
ATOM 668 C C . ASP A 1 87 ? 3.890 10.016 -2.107 1.00 97.56 87 ASP A C 1
ATOM 670 O O . ASP A 1 87 ? 2.719 10.011 -1.721 1.00 97.56 87 ASP A O 1
ATOM 674 N N . ASP A 1 88 ? 4.866 9.400 -1.448 1.00 94.69 88 ASP A N 1
ATOM 675 C CA . ASP A 1 88 ? 4.720 8.688 -0.182 1.00 94.69 88 ASP A CA 1
ATOM 676 C C . ASP A 1 88 ? 4.102 9.569 0.913 1.00 94.69 88 ASP A C 1
ATOM 678 O O . ASP A 1 88 ? 3.199 9.149 1.632 1.00 94.69 88 ASP A O 1
ATOM 682 N N . THR A 1 89 ? 4.514 10.837 0.984 1.00 95.50 89 THR A N 1
ATOM 683 C CA . THR A 1 89 ? 3.995 11.782 1.974 1.00 95.50 89 THR A CA 1
ATOM 684 C C . THR A 1 89 ? 2.545 12.146 1.672 1.00 95.50 89 THR A C 1
ATOM 686 O O . THR A 1 89 ? 1.738 12.244 2.598 1.00 95.50 89 THR A O 1
ATOM 689 N N . ALA A 1 90 ? 2.183 12.330 0.401 1.00 98.25 90 ALA A N 1
ATOM 690 C CA . ALA A 1 90 ? 0.798 12.576 0.007 1.00 98.25 90 ALA A CA 1
ATOM 691 C C . ALA A 1 90 ? -0.106 11.369 0.317 1.00 98.25 90 ALA A C 1
ATOM 693 O O . ALA A 1 90 ? -1.170 11.557 0.907 1.00 98.25 90 ALA A O 1
ATOM 694 N N . SER A 1 91 ? 0.346 10.148 0.005 1.00 98.38 91 SER A N 1
ATOM 695 C CA . SER A 1 91 ? -0.352 8.894 0.331 1.00 98.38 91 SER A CA 1
ATOM 696 C C . SER A 1 91 ? -0.561 8.743 1.845 1.00 98.38 91 SER A C 1
ATOM 698 O O . SER A 1 91 ? -1.688 8.553 2.303 1.00 98.38 91 SER A O 1
ATOM 700 N N . MET A 1 92 ? 0.494 8.931 2.649 1.00 98.00 92 MET A N 1
ATOM 701 C CA . MET A 1 92 ? 0.402 8.852 4.112 1.00 98.00 92 MET A CA 1
ATOM 702 C C . MET A 1 92 ? -0.501 9.937 4.708 1.00 98.00 92 MET A C 1
ATOM 704 O O . MET A 1 92 ? -1.283 9.661 5.612 1.00 98.00 92 MET A O 1
ATOM 708 N N . ASN A 1 93 ? -0.429 11.177 4.215 1.00 97.94 93 ASN A N 1
ATOM 709 C CA . ASN A 1 93 ? -1.295 12.262 4.693 1.00 97.94 93 ASN A CA 1
ATOM 710 C C . ASN A 1 93 ? -2.771 12.052 4.324 1.00 97.94 93 ASN A C 1
ATOM 712 O O . ASN A 1 93 ? -3.642 12.574 5.018 1.00 97.94 93 ASN A O 1
ATOM 716 N N . ALA A 1 94 ? -3.049 11.307 3.252 1.00 98.44 94 ALA A N 1
ATOM 717 C CA . ALA A 1 94 ? -4.391 10.859 2.890 1.00 98.44 94 ALA A CA 1
ATOM 718 C C . ALA A 1 94 ? -4.846 9.618 3.681 1.00 98.44 94 ALA A C 1
ATOM 720 O O . ALA A 1 94 ? -5.945 9.122 3.442 1.00 98.44 94 ALA A O 1
ATOM 721 N N . ASP A 1 95 ? -4.011 9.136 4.607 1.00 98.56 95 ASP A N 1
ATOM 722 C CA . ASP A 1 95 ? -4.219 7.926 5.400 1.00 98.56 95 ASP A CA 1
ATOM 723 C C . ASP A 1 95 ? -4.474 6.678 4.541 1.00 98.56 95 ASP A C 1
ATOM 725 O O . ASP A 1 95 ? -5.333 5.836 4.807 1.00 98.56 95 ASP A O 1
ATOM 729 N N . ASN A 1 96 ? -3.740 6.593 3.436 1.00 98.81 96 ASN A N 1
ATOM 730 C CA . ASN A 1 96 ? -3.889 5.515 2.485 1.00 98.81 96 ASN A CA 1
ATOM 731 C C . ASN A 1 96 ? -3.084 4.288 2.921 1.00 98.81 96 ASN A C 1
ATOM 733 O O . ASN A 1 96 ? -1.861 4.345 3.055 1.00 98.81 96 ASN A O 1
ATOM 737 N N . THR A 1 97 ? -3.775 3.162 3.076 1.00 98.81 97 THR A N 1
ATOM 738 C CA . THR A 1 97 ? -3.148 1.850 3.209 1.00 98.81 97 THR A CA 1
ATOM 739 C C . THR A 1 97 ? -2.519 1.465 1.875 1.00 98.81 97 THR A C 1
ATOM 741 O O . THR A 1 97 ? -3.207 1.424 0.854 1.00 98.81 97 THR A O 1
ATOM 744 N N . SER A 1 98 ? -1.213 1.207 1.860 1.00 98.56 98 SER A N 1
ATOM 745 C CA . SER A 1 98 ? -0.455 0.979 0.625 1.00 98.56 98 SER A CA 1
ATOM 746 C C . SER A 1 98 ? 0.718 0.024 0.835 1.00 98.56 98 SER A C 1
ATOM 748 O O . SER A 1 98 ? 1.120 -0.221 1.969 1.00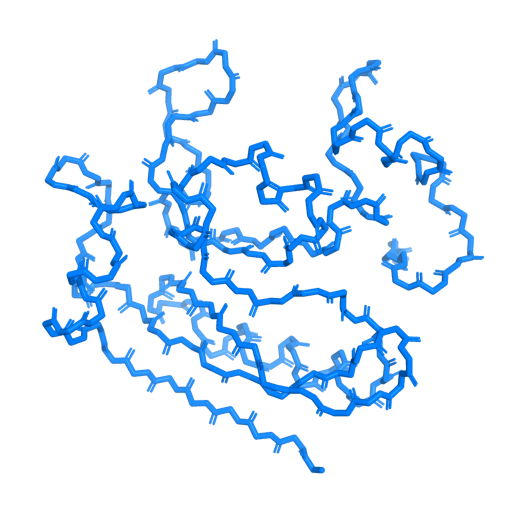 98.56 98 SER A O 1
ATOM 750 N N . ALA A 1 99 ? 1.251 -0.543 -0.253 1.00 98.62 99 ALA A N 1
ATOM 751 C CA . ALA A 1 99 ? 2.290 -1.571 -0.178 1.00 98.62 99 ALA A CA 1
ATOM 752 C C . ALA A 1 99 ? 3.504 -1.294 -1.075 1.00 98.62 99 ALA A C 1
ATOM 754 O O . ALA A 1 99 ? 4.584 -1.004 -0.574 1.00 98.62 99 ALA A O 1
ATOM 755 N N . PHE A 1 100 ? 3.365 -1.354 -2.397 1.00 98.75 100 PHE A N 1
ATOM 756 C CA . PHE A 1 100 ? 4.494 -1.122 -3.296 1.00 98.75 100 PHE A CA 1
ATOM 757 C C . PHE A 1 100 ? 4.715 0.367 -3.604 1.00 98.75 100 PHE A C 1
ATOM 759 O O . PHE A 1 100 ? 3.789 1.068 -4.007 1.00 98.75 100 PHE A O 1
ATOM 766 N N . ASN A 1 101 ? 5.962 0.828 -3.463 1.00 98.50 101 ASN A N 1
ATOM 767 C CA . ASN A 1 101 ? 6.447 2.113 -3.974 1.00 98.50 101 ASN A CA 1
ATOM 768 C C . ASN A 1 101 ? 7.973 2.049 -4.170 1.00 98.50 101 ASN A C 1
ATOM 770 O O . ASN A 1 101 ? 8.730 2.001 -3.195 1.00 98.50 101 ASN A O 1
ATOM 774 N N . CYS A 1 102 ? 8.454 2.047 -5.416 1.00 97.94 102 CYS A N 1
ATOM 775 C CA . CYS A 1 102 ? 9.882 1.970 -5.712 1.00 97.94 102 CYS A CA 1
ATOM 776 C C . CYS A 1 102 ? 10.607 3.301 -5.481 1.00 97.94 102 CYS A C 1
ATOM 778 O O . CYS A 1 102 ? 10.851 4.109 -6.389 1.00 97.94 102 CYS A O 1
ATOM 780 N N . ARG A 1 103 ? 11.038 3.494 -4.238 1.00 96.19 103 ARG A N 1
ATOM 781 C CA . ARG A 1 103 ? 11.809 4.654 -3.793 1.00 96.19 103 ARG A CA 1
ATOM 782 C C . ARG A 1 103 ? 12.925 4.256 -2.835 1.00 96.19 103 ARG A C 1
ATOM 784 O O . ARG A 1 103 ? 12.890 3.195 -2.210 1.00 96.19 103 ARG A O 1
ATOM 791 N N . ALA A 1 104 ? 13.900 5.144 -2.691 1.00 92.25 104 ALA A N 1
ATOM 792 C CA . ALA A 1 104 ? 14.862 5.038 -1.608 1.00 92.25 104 ALA A CA 1
ATOM 793 C C . ALA A 1 104 ? 14.180 5.265 -0.244 1.00 92.25 104 ALA A C 1
ATOM 795 O O . ALA A 1 104 ? 13.107 5.878 -0.149 1.00 92.25 104 ALA A O 1
ATOM 796 N N . ILE A 1 105 ? 14.817 4.782 0.820 1.00 87.56 105 ILE A N 1
ATOM 797 C CA . ILE A 1 105 ? 14.466 5.138 2.193 1.00 87.56 105 ILE A CA 1
ATOM 798 C C . ILE A 1 105 ? 14.558 6.654 2.388 1.00 87.56 105 ILE A C 1
ATOM 800 O O . ILE A 1 105 ? 15.363 7.345 1.758 1.00 87.56 105 ILE A O 1
ATOM 804 N N . THR A 1 106 ? 13.756 7.179 3.308 1.00 82.19 106 THR A N 1
ATOM 805 C CA . THR A 1 106 ? 13.757 8.607 3.632 1.00 82.19 106 THR A CA 1
ATOM 806 C C . THR A 1 106 ? 15.132 9.035 4.150 1.00 82.19 106 THR A C 1
ATOM 808 O O . THR A 1 106 ? 15.615 8.510 5.149 1.00 82.19 106 THR A O 1
ATOM 811 N N . GLY A 1 107 ? 15.766 9.994 3.468 1.00 81.06 107 GLY A N 1
ATOM 812 C CA . GLY A 1 107 ? 17.077 10.532 3.853 1.00 81.06 107 GLY A CA 1
ATOM 813 C C . GLY A 1 107 ? 18.284 9.654 3.497 1.00 81.06 107 GLY A C 1
ATOM 814 O O . GLY A 1 107 ? 19.393 9.968 3.926 1.00 81.06 107 GLY A O 1
ATOM 815 N N . GLY A 1 108 ? 18.100 8.581 2.719 1.00 87.56 108 GLY A N 1
ATOM 816 C CA . GLY A 1 108 ? 19.178 7.688 2.291 1.00 87.56 108 GLY A CA 1
ATOM 817 C C . GLY A 1 108 ? 19.087 7.289 0.818 1.00 87.56 108 GLY A C 1
ATOM 818 O O . GLY A 1 108 ? 18.253 7.789 0.068 1.00 87.56 108 GLY A O 1
ATOM 819 N N . THR A 1 109 ? 19.973 6.382 0.402 1.00 89.38 109 THR A N 1
ATOM 820 C CA . THR A 1 109 ? 20.051 5.865 -0.979 1.00 89.38 109 THR A CA 1
ATOM 821 C C . THR A 1 109 ? 19.710 4.380 -1.098 1.00 89.38 109 THR A C 1
ATOM 823 O O . THR A 1 109 ? 19.540 3.887 -2.210 1.00 89.38 109 THR A O 1
ATOM 826 N N . ALA A 1 110 ? 19.601 3.663 0.024 1.00 93.81 110 ALA A N 1
ATOM 827 C CA . ALA A 1 110 ? 19.143 2.278 0.037 1.00 93.81 110 ALA A CA 1
ATOM 828 C C . ALA A 1 110 ? 17.651 2.199 -0.313 1.00 93.81 110 ALA A C 1
ATOM 830 O O . ALA A 1 110 ? 16.899 3.138 -0.052 1.00 93.81 110 ALA A O 1
ATOM 831 N N . TRP A 1 111 ? 17.218 1.079 -0.886 1.00 96.00 111 TRP A N 1
ATOM 832 C CA . TRP A 1 111 ? 15.810 0.848 -1.204 1.00 96.00 111 TRP A CA 1
ATOM 833 C C . TRP A 1 111 ? 14.947 0.730 0.053 1.00 96.00 111 TRP A C 1
ATOM 835 O O . TRP A 1 111 ? 15.362 0.125 1.038 1.00 96.00 111 TRP A O 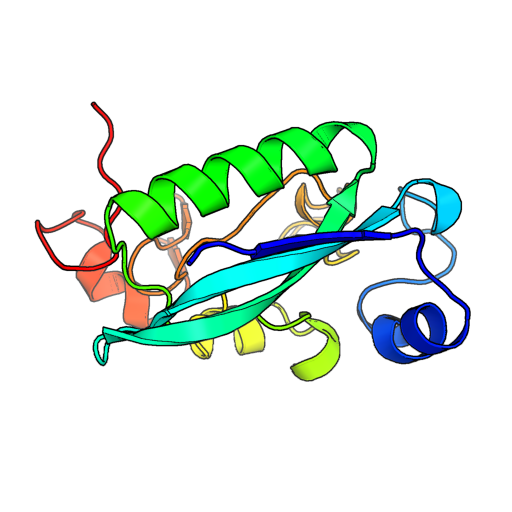1
ATOM 845 N N . SER A 1 112 ? 13.746 1.306 -0.002 1.00 95.12 112 S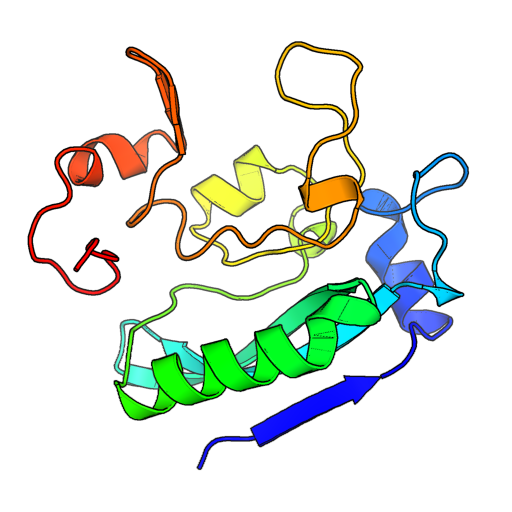ER A N 1
ATOM 846 C CA . SER A 1 112 ? 12.691 1.068 0.988 1.00 95.12 112 SER A CA 1
ATOM 847 C C . SER A 1 112 ? 12.168 -0.369 0.896 1.00 95.12 112 SER A C 1
ATOM 849 O O . SER A 1 112 ? 12.150 -0.941 -0.191 1.00 95.12 112 SER A O 1
ATOM 851 N N . GLU A 1 113 ? 11.648 -0.928 1.992 1.00 96.56 113 GLU A N 1
ATOM 852 C CA . GLU A 1 113 ? 10.948 -2.226 1.964 1.00 96.56 113 GLU A CA 1
ATOM 853 C C . GLU A 1 113 ? 9.717 -2.204 1.037 1.00 96.56 113 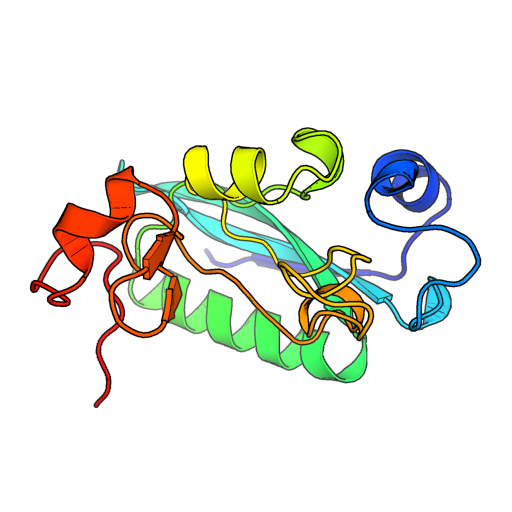GLU A C 1
ATOM 855 O O . GLU A 1 113 ? 9.403 -3.191 0.367 1.00 96.56 113 GLU A O 1
ATOM 860 N N . HIS A 1 114 ? 9.087 -1.035 0.885 1.00 97.94 114 HIS A N 1
ATOM 861 C CA . HIS A 1 114 ? 8.032 -0.806 -0.107 1.00 97.94 114 HIS A CA 1
ATOM 862 C C . HIS A 1 114 ? 8.519 -0.987 -1.552 1.00 97.94 114 HIS A C 1
ATOM 864 O O . HIS A 1 114 ? 7.745 -1.402 -2.412 1.00 97.94 114 HIS A O 1
ATOM 870 N N . ALA A 1 115 ? 9.801 -0.740 -1.842 1.00 98.12 115 ALA A N 1
ATOM 871 C CA . ALA A 1 115 ? 10.362 -0.947 -3.179 1.00 98.12 115 ALA A CA 1
ATOM 872 C C . ALA A 1 115 ? 10.504 -2.433 -3.530 1.00 98.12 115 ALA A C 1
ATOM 874 O O . ALA A 1 115 ? 10.599 -2.774 -4.707 1.00 98.12 115 ALA A O 1
ATOM 875 N N . TYR A 1 116 ? 10.497 -3.310 -2.523 1.00 98.38 116 TYR A N 1
ATOM 876 C CA . TYR A 1 116 ? 10.479 -4.756 -2.711 1.00 98.38 116 TYR A CA 1
ATOM 877 C C . TYR A 1 116 ? 9.065 -5.338 -2.737 1.00 98.38 116 TYR A C 1
ATOM 879 O O . TYR A 1 116 ? 8.930 -6.535 -2.951 1.00 98.38 116 TYR A O 1
ATOM 887 N N . GLY A 1 117 ? 8.018 -4.536 -2.503 1.00 98.25 117 GLY A N 1
ATOM 888 C CA . GLY A 1 117 ? 6.633 -5.015 -2.442 1.00 98.25 117 GLY A CA 1
ATOM 889 C C . GLY A 1 117 ? 6.344 -5.928 -1.245 1.00 98.25 117 GLY A C 1
ATOM 890 O O . GLY A 1 117 ? 5.423 -6.738 -1.314 1.00 98.25 117 GLY A O 1
ATOM 891 N N . ARG A 1 118 ? 7.138 -5.834 -0.170 1.00 98.00 118 ARG A N 1
ATOM 892 C CA . ARG A 1 118 ? 7.037 -6.698 1.024 1.00 98.00 118 ARG A CA 1
ATOM 893 C C . ARG A 1 118 ? 6.626 -5.960 2.301 1.00 98.00 118 ARG A C 1
ATOM 895 O O . ARG A 1 118 ? 6.550 -6.577 3.358 1.00 98.00 118 ARG A O 1
ATOM 902 N N . ALA A 1 119 ? 6.347 -4.664 2.206 1.00 97.38 119 ALA A N 1
ATOM 903 C CA . ALA A 1 119 ? 5.834 -3.847 3.301 1.00 97.38 119 ALA A CA 1
ATOM 904 C C . ALA A 1 119 ? 4.386 -3.429 3.036 1.00 97.38 119 ALA A C 1
ATOM 906 O O . ALA A 1 119 ? 3.974 -3.311 1.882 1.00 97.38 119 ALA A O 1
ATOM 907 N N . ILE A 1 120 ? 3.637 -3.191 4.112 1.00 98.19 120 ILE A N 1
ATOM 908 C CA . ILE A 1 120 ? 2.322 -2.552 4.092 1.00 98.19 120 ILE A CA 1
ATOM 909 C C . ILE A 1 120 ? 2.344 -1.443 5.134 1.00 98.19 120 ILE A C 1
ATOM 911 O O . ILE A 1 120 ? 2.617 -1.703 6.305 1.00 98.19 120 ILE A O 1
ATOM 915 N N . ASP A 1 121 ? 1.988 -0.241 4.706 1.00 98.19 121 ASP A N 1
ATOM 916 C CA . ASP A 1 121 ? 1.539 0.809 5.605 1.00 98.19 121 ASP A CA 1
ATOM 917 C C . ASP A 1 121 ? 0.024 0.666 5.756 1.00 98.19 121 ASP A C 1
ATOM 919 O O . ASP A 1 121 ? -0.687 0.663 4.752 1.00 98.19 121 ASP A O 1
ATOM 923 N N . LEU A 1 122 ? -0.474 0.522 6.985 1.00 98.50 122 LEU A N 1
ATOM 924 C CA . LEU A 1 122 ? -1.895 0.318 7.291 1.00 98.50 122 LEU A CA 1
ATOM 925 C C . LEU A 1 122 ? -2.421 1.519 8.073 1.00 98.50 122 LEU A C 1
ATOM 927 O O . LEU A 1 122 ? -1.991 1.719 9.202 1.00 98.50 122 LEU A O 1
ATOM 931 N N . ASN A 1 123 ? -3.344 2.293 7.495 1.00 98.56 123 ASN A N 1
ATOM 932 C CA . ASN A 1 123 ? -3.846 3.558 8.060 1.00 98.56 123 ASN A CA 1
ATOM 933 C C . ASN A 1 123 ? -2.716 4.397 8.706 1.00 98.56 123 ASN A C 1
ATOM 935 O O . ASN A 1 123 ? -2.637 4.469 9.936 1.00 98.56 123 ASN A O 1
ATOM 939 N N . PRO A 1 124 ? -1.787 4.978 7.920 1.00 98.38 124 PRO A N 1
ATOM 940 C CA . PRO A 1 124 ? -0.616 5.692 8.436 1.00 98.38 124 PRO A CA 1
ATOM 941 C C . PRO A 1 124 ? -0.897 6.738 9.526 1.00 98.38 124 PRO A C 1
ATOM 943 O O . PRO A 1 124 ? -0.024 7.014 10.341 1.00 98.38 124 PRO A O 1
ATOM 946 N N . VAL A 1 125 ? -2.077 7.356 9.564 1.00 98.50 125 VAL A N 1
ATOM 947 C CA . VAL A 1 125 ? -2.469 8.285 10.630 1.00 98.50 125 VAL A CA 1
ATOM 948 C C . VAL A 1 125 ? -2.698 7.539 11.943 1.00 98.50 125 VAL A C 1
ATOM 950 O O . VAL A 1 125 ? -2.161 7.961 12.966 1.00 98.50 125 VAL A O 1
ATOM 953 N N . GLU A 1 126 ? -3.435 6.431 11.929 1.00 98.44 126 GLU A N 1
ATOM 954 C CA . GLU A 1 126 ? -3.699 5.626 13.126 1.00 98.44 126 GLU A CA 1
ATOM 955 C C . GLU A 1 126 ? -2.507 4.741 13.538 1.00 98.44 126 GLU A C 1
ATOM 957 O O . GLU A 1 126 ? -2.303 4.500 14.729 1.00 98.44 126 GLU A O 1
ATOM 962 N N . ASN A 1 127 ? -1.681 4.303 12.581 1.00 98.00 127 ASN A N 1
ATOM 963 C CA . ASN A 1 127 ? -0.476 3.494 12.805 1.00 98.00 127 ASN A CA 1
ATOM 964 C C . ASN A 1 127 ? 0.764 4.206 12.243 1.00 98.00 127 ASN A C 1
ATOM 966 O O . ASN A 1 127 ? 1.340 3.771 11.243 1.00 98.00 127 ASN A O 1
ATOM 970 N N . PRO A 1 128 ? 1.184 5.320 12.863 1.00 97.19 128 PRO A N 1
ATOM 971 C CA . PRO A 1 128 ? 2.236 6.155 12.311 1.00 97.19 128 PRO A CA 1
ATOM 972 C C . PRO A 1 128 ? 3.606 5.492 12.362 1.00 97.19 128 PRO A C 1
ATOM 974 O O . PRO A 1 128 ? 3.952 4.768 13.298 1.00 97.19 128 PRO A O 1
ATOM 977 N N . TYR A 1 129 ? 4.444 5.864 11.399 1.00 93.50 129 TYR A N 1
ATOM 978 C CA . TYR A 1 129 ? 5.871 5.604 11.468 1.00 93.50 129 TYR A CA 1
ATOM 979 C C . TYR A 1 129 ? 6.496 6.468 12.566 1.00 93.50 129 TYR A C 1
ATOM 981 O O . TYR A 1 129 ? 6.416 7.702 12.528 1.00 93.50 129 TYR A O 1
ATOM 989 N N . VAL A 1 130 ? 7.147 5.823 13.535 1.00 93.62 130 VAL A N 1
ATOM 990 C CA . VAL A 1 130 ? 7.820 6.484 14.658 1.00 93.62 130 VAL A CA 1
ATOM 991 C C . VAL A 1 130 ? 9.305 6.133 14.645 1.00 93.62 130 VAL A C 1
ATOM 993 O O . VAL A 1 130 ? 9.680 4.973 14.797 1.00 93.62 130 VAL A O 1
ATOM 996 N N . LEU A 1 131 ? 10.163 7.149 14.515 1.00 90.56 131 LEU A N 1
ATOM 997 C CA . LEU A 1 131 ? 11.617 7.015 14.624 1.00 90.56 131 LEU A CA 1
ATOM 998 C C . LEU A 1 131 ? 12.173 8.105 15.546 1.00 90.56 131 LEU A C 1
ATOM 1000 O O . LEU A 1 131 ? 12.266 9.277 15.174 1.00 90.56 131 LEU A O 1
ATOM 1004 N N . GLY A 1 132 ? 12.555 7.726 16.766 1.00 91.25 132 GLY A N 1
ATOM 1005 C CA . GLY A 1 132 ? 12.958 8.692 17.790 1.00 91.25 132 GLY A CA 1
ATOM 1006 C C . GLY A 1 132 ? 11.820 9.673 18.094 1.00 91.25 132 GLY A C 1
ATOM 1007 O O . GLY A 1 132 ? 10.743 9.264 18.510 1.00 91.25 132 GLY A O 1
ATOM 1008 N N . SER A 1 133 ? 12.046 10.972 17.877 1.00 91.12 133 SER A N 1
ATOM 1009 C CA . SER A 1 133 ? 11.022 12.022 18.031 1.00 91.12 133 SER A CA 1
ATOM 1010 C C . SER A 1 133 ? 10.240 12.326 16.743 1.00 91.12 133 SER A C 1
ATOM 1012 O O . SER A 1 133 ? 9.309 13.146 16.747 1.00 91.12 133 SER A O 1
ATOM 1014 N N . HIS A 1 134 ? 10.622 11.700 15.626 1.00 92.31 134 HIS A N 1
ATOM 1015 C CA . HIS A 1 134 ? 9.918 11.831 14.362 1.00 92.31 134 HIS A CA 1
ATOM 1016 C C . HIS A 1 134 ? 8.680 10.933 14.356 1.00 92.31 134 HIS A C 1
ATOM 1018 O O . HIS A 1 134 ? 8.767 9.750 14.671 1.00 92.31 134 HIS A O 1
ATOM 1024 N N . VAL A 1 135 ? 7.546 11.515 13.964 1.00 95.94 135 VAL A N 1
ATOM 1025 C CA . VAL A 1 135 ? 6.276 10.815 13.759 1.00 95.94 135 VAL A CA 1
ATOM 1026 C C . VAL A 1 135 ? 5.704 11.282 12.427 1.00 95.94 135 VAL A C 1
ATOM 1028 O O . VAL A 1 135 ? 5.479 12.488 12.251 1.00 95.94 135 VAL A O 1
ATOM 1031 N N . GLY A 1 136 ? 5.511 10.340 11.510 1.00 94.31 136 GLY A N 1
ATOM 1032 C CA . GLY A 1 136 ? 4.948 10.559 10.182 1.00 94.31 136 GLY A CA 1
ATOM 1033 C C . GLY A 1 136 ? 3.719 9.671 9.965 1.00 94.31 136 GLY A C 1
ATOM 1034 O O . GLY A 1 136 ? 3.774 8.503 10.346 1.00 94.31 136 GLY A O 1
ATOM 1035 N N . PRO A 1 137 ? 2.629 10.189 9.368 1.00 96.56 137 PRO A N 1
ATOM 1036 C CA . PRO A 1 137 ? 2.393 11.573 8.955 1.00 96.56 137 PRO A CA 1
ATOM 1037 C C . PRO A 1 137 ? 2.148 12.495 10.165 1.00 96.56 137 PRO A C 1
ATOM 1039 O O . PRO A 1 137 ? 1.965 12.043 11.294 1.00 96.56 137 PRO A O 1
ATOM 1042 N N . ARG A 1 138 ? 2.111 13.822 9.952 1.00 96.31 138 ARG A N 1
ATOM 1043 C CA . ARG A 1 138 ? 1.949 14.804 11.050 1.00 96.31 138 ARG A CA 1
ATOM 1044 C C . ARG A 1 138 ? 0.689 14.551 11.884 1.00 96.31 138 ARG A C 1
ATOM 1046 O O .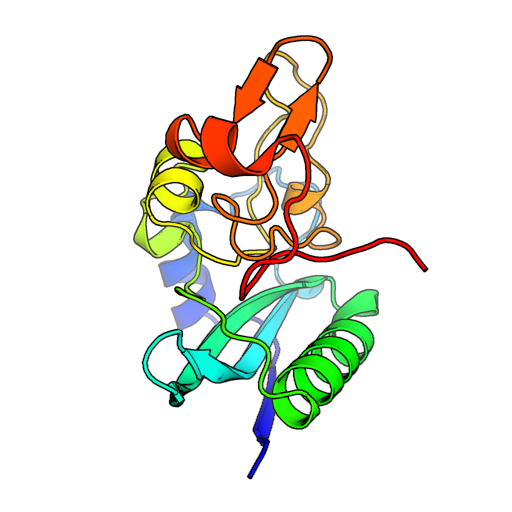 ARG A 1 138 ? 0.743 14.714 13.103 1.00 96.31 138 ARG A O 1
ATOM 1053 N N . ALA A 1 139 ? -0.417 14.182 11.237 1.00 97.12 139 ALA A N 1
ATOM 1054 C CA . ALA A 1 139 ? -1.676 13.862 11.908 1.00 97.12 139 ALA A CA 1
ATOM 1055 C C . ALA A 1 139 ? -1.540 12.652 12.850 1.00 97.12 139 ALA A C 1
ATOM 1057 O O . ALA A 1 139 ? -2.144 12.643 13.921 1.00 97.12 139 ALA A O 1
ATOM 1058 N N . GLY A 1 140 ? -0.651 11.707 12.530 1.00 97.56 140 GLY A N 1
ATOM 1059 C CA . GLY A 1 140 ? -0.406 10.521 13.344 1.00 97.56 140 GLY A CA 1
ATOM 1060 C C . GLY A 1 140 ? 0.261 10.790 14.693 1.00 97.56 140 GLY A C 1
ATOM 1061 O O . GLY A 1 140 ? 0.293 9.920 15.556 1.00 97.56 140 GLY A O 1
ATOM 1062 N N . ARG A 1 141 ? 0.715 12.021 14.973 1.00 97.25 141 ARG A N 1
ATOM 1063 C CA . ARG A 1 141 ? 1.197 12.399 16.317 1.00 97.25 141 ARG A CA 1
ATOM 1064 C C . ARG A 1 141 ? 0.167 12.150 17.416 1.00 97.25 141 ARG A C 1
ATOM 1066 O O . ARG A 1 141 ? 0.569 11.834 18.531 1.00 97.25 141 ARG A O 1
ATOM 1073 N N . ALA A 1 142 ? -1.125 12.267 17.107 1.00 96.69 142 ALA A N 1
ATOM 1074 C CA . ALA A 1 142 ? -2.198 11.965 18.053 1.00 96.69 142 ALA A CA 1
ATOM 1075 C C . ALA A 1 142 ? -2.270 10.470 18.425 1.00 96.69 142 ALA A C 1
ATOM 1077 O O . ALA A 1 142 ? -2.766 10.135 19.496 1.00 96.69 142 ALA A O 1
ATOM 1078 N N . PHE A 1 143 ? -1.729 9.592 17.576 1.00 97.44 143 PHE A N 1
ATOM 1079 C CA . PHE A 1 143 ? -1.765 8.137 17.721 1.00 97.44 143 PHE A CA 1
ATOM 1080 C C . PHE A 1 143 ? -0.413 7.530 18.119 1.00 97.44 143 PHE A C 1
ATOM 1082 O O . PHE A 1 143 ? -0.316 6.325 18.325 1.00 97.44 143 PHE A O 1
ATOM 1089 N N . ALA A 1 144 ? 0.633 8.344 18.307 1.00 95.62 144 ALA A N 1
ATOM 1090 C CA . ALA A 1 144 ? 1.974 7.863 18.652 1.00 95.62 144 ALA A CA 1
ATOM 1091 C C . ALA A 1 144 ? 2.029 7.082 19.982 1.00 95.62 144 ALA A C 1
ATOM 1093 O O . ALA A 1 144 ? 2.897 6.233 20.162 1.00 95.62 144 ALA A O 1
ATOM 1094 N N . SER A 1 145 ? 1.099 7.344 20.908 1.00 94.75 145 SER A N 1
ATOM 1095 C CA . SER A 1 145 ? 0.954 6.585 22.157 1.00 94.75 145 SER A CA 1
ATOM 1096 C C . SER A 1 145 ? 0.162 5.283 22.005 1.00 94.75 145 SER A C 1
ATOM 1098 O O . SER A 1 145 ? -0.060 4.613 23.008 1.00 94.75 145 SER A O 1
ATOM 1100 N N . ARG A 1 146 ? -0.301 4.958 20.789 1.00 95.62 146 ARG A N 1
ATOM 1101 C CA . ARG A 1 146 ? -1.199 3.839 20.462 1.00 95.62 146 ARG A CA 1
ATOM 1102 C C . ARG A 1 146 ? -2.425 3.785 21.389 1.00 95.62 146 ARG A C 1
ATOM 1104 O O . ARG A 1 146 ? -2.574 2.819 22.138 1.00 95.62 146 ARG A O 1
ATOM 1111 N N . PRO A 1 147 ? -3.266 4.841 21.413 1.00 97.00 147 PRO A N 1
ATOM 1112 C CA . PRO A 1 147 ? -4.494 4.815 22.203 1.00 97.00 147 PRO A CA 1
ATOM 1113 C C . PRO A 1 147 ? -5.414 3.689 21.717 1.00 97.00 147 PRO A C 1
ATOM 1115 O O . PRO A 1 147 ? -5.384 3.343 20.540 1.00 97.00 147 PRO A O 1
ATOM 1118 N N . ASP A 1 148 ? -6.253 3.162 22.606 1.00 95.94 148 ASP A N 1
ATOM 1119 C CA . ASP A 1 148 ? -7.331 2.248 22.219 1.00 95.94 148 ASP A CA 1
ATOM 1120 C C . ASP A 1 148 ? -8.387 3.033 21.423 1.00 95.94 148 ASP A C 1
ATOM 1122 O O . ASP A 1 148 ? -9.184 3.796 21.979 1.00 95.94 148 ASP A O 1
ATOM 1126 N N . ALA A 1 149 ? -8.292 2.949 20.097 1.00 96.12 149 ALA A N 1
ATOM 1127 C CA . ALA A 1 149 ? -9.120 3.676 19.147 1.00 96.12 149 ALA A CA 1
ATOM 1128 C C . ALA A 1 149 ? -9.300 2.859 17.853 1.00 96.12 149 ALA A C 1
ATOM 1130 O O . ALA A 1 149 ? -8.418 2.077 17.487 1.00 96.12 149 ALA A O 1
ATOM 1131 N N . PRO A 1 150 ? -10.413 3.048 17.116 1.00 96.62 150 PRO A N 1
ATOM 1132 C CA . PRO A 1 150 ? -10.631 2.353 15.851 1.00 96.62 150 PRO A CA 1
ATOM 1133 C C . PRO A 1 150 ? -9.474 2.575 14.870 1.00 96.62 150 PRO A C 1
ATOM 1135 O O . PRO A 1 150 ? -9.039 3.707 14.678 1.00 96.62 150 PRO A O 1
ATOM 1138 N N . GLY A 1 151 ? -9.000 1.499 14.239 1.00 96.31 151 GLY A N 1
ATOM 1139 C CA . GLY A 1 151 ? -7.903 1.560 13.270 1.00 96.31 151 GLY A CA 1
ATOM 1140 C C . GLY A 1 151 ? -6.500 1.556 13.889 1.00 96.31 151 GLY A C 1
ATOM 1141 O O . GLY A 1 151 ? -5.524 1.526 13.144 1.00 96.31 151 GLY A O 1
ATOM 1142 N N . VAL A 1 152 ? -6.355 1.519 15.217 1.00 97.75 152 VAL A N 1
ATOM 1143 C CA . VAL A 1 152 ? -5.046 1.351 15.869 1.00 97.75 152 VAL A CA 1
ATOM 1144 C C . VAL A 1 152 ? -4.742 -0.137 16.038 1.00 97.75 152 VAL A C 1
ATOM 1146 O O . VAL A 1 152 ? -5.527 -0.891 16.607 1.00 97.75 152 VAL A O 1
ATOM 1149 N N . VAL A 1 153 ? -3.596 -0.580 15.527 1.00 93.88 153 VAL A N 1
ATOM 1150 C CA . VAL A 1 153 ? -3.069 -1.928 15.765 1.00 93.88 153 VAL A CA 1
ATOM 1151 C C . VAL A 1 153 ? -2.381 -1.945 17.125 1.00 93.88 153 VAL A C 1
ATOM 1153 O O . VAL A 1 153 ? -1.610 -1.034 17.442 1.00 93.88 153 VAL A O 1
ATOM 1156 N N . HIS A 1 154 ? -2.591 -3.004 17.898 1.00 90.31 154 HIS A N 1
ATOM 1157 C CA . HIS A 1 154 ? -1.876 -3.267 19.144 1.00 90.31 154 HIS A CA 1
ATOM 1158 C C . HIS A 1 154 ? -0.963 -4.484 18.971 1.00 90.31 154 HIS A C 1
ATOM 1160 O O . HIS A 1 154 ? -1.230 -5.350 18.142 1.00 90.31 154 HIS A O 1
ATOM 1166 N N . ALA A 1 155 ? 0.153 -4.504 19.699 1.00 79.06 155 ALA A N 1
ATOM 1167 C CA . ALA A 1 155 ? 0.910 -5.738 19.866 1.00 79.06 155 ALA A CA 1
ATOM 1168 C C . ALA A 1 155 ? 0.198 -6.574 20.933 1.00 79.06 155 ALA A C 1
ATOM 1170 O O . ALA A 1 155 ? -0.213 -6.006 21.949 1.00 79.06 155 ALA A O 1
ATOM 1171 N N . ASP A 1 156 ? 0.053 -7.870 20.677 1.00 56.94 156 ASP A N 1
ATOM 1172 C CA . ASP A 1 156 ? -0.395 -8.840 21.680 1.00 56.94 156 ASP A CA 1
ATOM 1173 C C . ASP A 1 156 ? 0.605 -8.961 22.846 1.00 56.94 156 ASP A C 1
ATOM 1175 O O . ASP A 1 156 ? 1.833 -8.824 22.606 1.00 56.94 156 ASP A O 1
#

pLDDT: mean 96.72, std 4.51, range [56.94, 98.94]

Secondary structure (DSSP, 8-state):
---EEEEE--HHHHHHTTTT--TT-SS-GGGEEEEEEEEE-TTS-EEEEEEEEETTTHHHHHHHHHHHHHTT-B-SB---GGGGTT-HHHHHHTTB-B-----BPTTSSSBPGGGGT---B-STTTS-EEETTEEESGGGGGGTT--S-TT-----